Protein AF-A0AAT9RKC1-F1 (afdb_monomer)

Foldseek 3Di:
DPDDDDDDPVCVVVVVVVVVCPVCPPPPPPPVCPPPLNVVVVVVVVVLV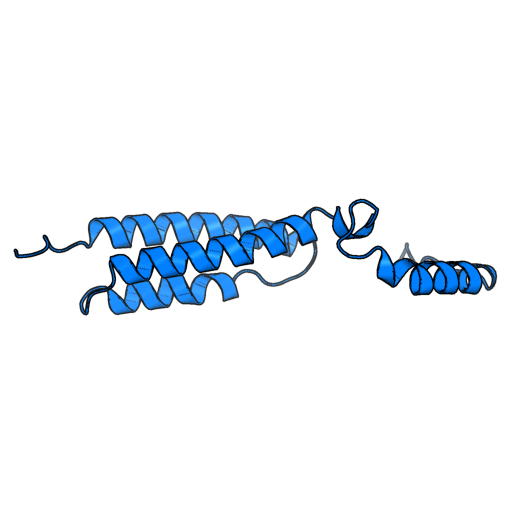VLLVVLVVLDDPVCPVLSVVLNCLCVQQDDDDPSNVVSSVVSVVVNVVSVVVSVVPDDPPDD

Structure (mmCIF, N/CA/C/O backbone):
data_AF-A0AAT9RKC1-F1
#
_entry.id   AF-A0AAT9RKC1-F1
#
loop_
_atom_site.group_PDB
_atom_site.id
_atom_site.type_symbol
_atom_site.label_atom_id
_atom_site.label_alt_id
_atom_site.label_comp_id
_atom_site.label_asym_id
_atom_site.label_entity_id
_atom_site.label_seq_id
_atom_site.pdbx_PDB_ins_code
_atom_site.Cartn_x
_atom_site.Cartn_y
_atom_site.Cartn_z
_atom_site.occupancy
_atom_site.B_iso_or_equiv
_atom_site.auth_seq_id
_atom_site.auth_comp_id
_atom_site.auth_asym_id
_atom_site.auth_atom_id
_atom_site.pdbx_PDB_model_num
ATOM 1 N N . MET A 1 1 ? 19.445 19.942 -20.109 1.00 48.12 1 MET A N 1
ATOM 2 C CA . MET A 1 1 ? 18.800 18.680 -20.540 1.00 48.12 1 MET A CA 1
ATOM 3 C C . MET A 1 1 ? 19.839 17.765 -21.197 1.00 48.12 1 MET A C 1
ATOM 5 O O . MET A 1 1 ? 20.014 17.827 -22.406 1.00 48.12 1 MET A O 1
ATOM 9 N N . ARG A 1 2 ? 20.578 16.956 -20.425 1.00 45.91 2 ARG A N 1
ATOM 10 C CA . ARG A 1 2 ? 21.469 15.900 -20.953 1.00 45.91 2 ARG A CA 1
ATOM 11 C C . ARG A 1 2 ? 20.864 14.559 -20.540 1.00 45.91 2 ARG A C 1
ATOM 13 O O . ARG A 1 2 ? 20.613 14.380 -19.357 1.00 45.91 2 ARG A O 1
ATOM 20 N N . GLY A 1 3 ? 20.561 13.688 -21.504 1.00 59.56 3 GLY A N 1
ATOM 21 C CA . GLY A 1 3 ? 19.922 12.388 -21.242 1.00 59.56 3 GLY A CA 1
ATOM 22 C C . GLY A 1 3 ? 18.763 12.007 -22.170 1.00 59.56 3 GLY A C 1
ATOM 23 O O . GLY A 1 3 ? 17.967 11.146 -21.815 1.00 59.56 3 GLY A O 1
ATOM 24 N N . LYS A 1 4 ? 18.616 12.627 -23.349 1.00 61.69 4 LYS A N 1
ATOM 25 C CA . LYS A 1 4 ? 17.679 12.110 -24.357 1.00 61.69 4 LYS A CA 1
ATOM 26 C C . LYS A 1 4 ? 18.330 10.934 -25.075 1.00 61.69 4 LYS A C 1
ATOM 28 O O . LYS A 1 4 ? 19.270 11.121 -25.842 1.00 61.69 4 LYS A O 1
ATOM 33 N N . VAL A 1 5 ? 17.821 9.736 -24.817 1.00 75.88 5 VAL A N 1
ATOM 34 C CA . VAL A 1 5 ? 18.153 8.547 -25.602 1.00 75.88 5 VAL A CA 1
ATOM 35 C C . VAL A 1 5 ? 17.484 8.710 -26.967 1.00 75.88 5 VAL A C 1
ATOM 37 O O . VAL A 1 5 ? 16.259 8.698 -27.061 1.00 75.88 5 VAL A O 1
ATOM 40 N N . SER A 1 6 ? 18.279 8.925 -28.016 1.00 77.62 6 SER A N 1
ATOM 41 C CA . SER A 1 6 ? 17.778 8.936 -29.392 1.00 77.62 6 SER A CA 1
ATOM 42 C C . SER A 1 6 ? 17.861 7.523 -29.951 1.00 77.62 6 SER A C 1
ATOM 44 O O . SER A 1 6 ? 18.946 6.954 -30.067 1.00 77.62 6 SER A O 1
ATOM 46 N N . LEU A 1 7 ? 16.706 6.938 -30.249 1.00 84.50 7 LEU A N 1
ATOM 47 C CA . LEU A 1 7 ? 16.593 5.581 -30.766 1.00 84.50 7 LEU A CA 1
ATOM 48 C C . LEU A 1 7 ? 16.409 5.658 -32.282 1.00 84.50 7 LEU A C 1
ATOM 50 O O . LEU A 1 7 ? 15.438 6.232 -32.767 1.00 84.50 7 LEU A O 1
ATOM 54 N N . GLY A 1 8 ? 17.372 5.115 -33.028 1.00 85.69 8 GLY A N 1
ATOM 55 C CA . GLY A 1 8 ? 17.334 5.105 -34.491 1.00 85.69 8 GLY A CA 1
ATOM 56 C C . GLY A 1 8 ? 16.317 4.102 -35.066 1.00 85.69 8 GLY A C 1
ATOM 57 O O . GLY A 1 8 ? 15.778 3.275 -34.329 1.00 85.69 8 GLY A O 1
ATOM 58 N N . PRO A 1 9 ? 16.098 4.098 -36.395 1.00 86.12 9 PRO A N 1
ATOM 59 C CA . PRO A 1 9 ? 15.089 3.260 -37.063 1.00 86.12 9 PRO A CA 1
ATOM 60 C C . PRO A 1 9 ? 15.210 1.749 -36.794 1.00 86.12 9 PRO A C 1
ATOM 62 O O . PRO A 1 9 ? 14.214 1.026 -36.818 1.00 86.12 9 PRO A O 1
ATOM 65 N N . TRP A 1 10 ? 16.418 1.264 -36.487 1.00 86.44 10 TRP A N 1
ATOM 66 C CA . TRP A 1 10 ? 16.677 -0.136 -36.131 1.00 86.44 10 TRP A CA 1
ATOM 67 C C . TRP A 1 10 ? 15.934 -0.581 -34.857 1.00 86.44 10 TRP A C 1
ATOM 69 O O . TRP A 1 10 ? 15.616 -1.761 -34.691 1.00 86.44 10 TRP A O 1
ATOM 79 N N . PHE A 1 11 ? 15.590 0.365 -33.981 1.00 89.94 11 PHE A N 1
ATOM 80 C CA . PHE A 1 11 ? 14.935 0.094 -32.707 1.00 89.94 11 PHE A CA 1
ATOM 81 C C . PHE A 1 11 ? 13.465 -0.330 -32.861 1.00 89.94 11 PHE A C 1
ATOM 83 O O . PHE A 1 11 ? 12.906 -0.981 -31.979 1.00 89.94 11 PHE A O 1
ATOM 90 N N . THR A 1 12 ? 12.842 -0.075 -34.017 1.00 87.31 12 THR A N 1
ATOM 91 C CA . THR A 1 12 ? 11.496 -0.585 -34.335 1.00 87.31 12 THR A CA 1
ATOM 92 C C . THR A 1 12 ? 11.446 -2.116 -34.313 1.00 87.31 12 THR A C 1
ATOM 94 O O . THR A 1 12 ? 10.445 -2.712 -33.911 1.00 87.31 12 THR A O 1
ATOM 97 N N . SER A 1 13 ? 12.530 -2.790 -34.699 1.00 89.56 13 SER A N 1
ATOM 98 C CA . SER A 1 13 ? 12.621 -4.253 -34.613 1.00 89.56 13 SER A CA 1
ATOM 99 C C . SER A 1 13 ? 12.728 -4.739 -33.164 1.00 89.56 13 SER A C 1
ATOM 101 O O . SER A 1 13 ? 12.104 -5.739 -32.812 1.00 89.56 13 SER A O 1
ATOM 103 N N . VAL A 1 14 ? 13.418 -3.988 -32.301 1.00 89.50 14 VAL A N 1
ATOM 104 C CA . VAL A 1 14 ? 13.485 -4.260 -30.856 1.00 89.50 14 VAL A CA 1
ATOM 105 C C . VAL A 1 14 ? 12.104 -4.112 -30.214 1.00 89.50 14 VAL A C 1
ATOM 107 O O . VAL A 1 14 ? 11.683 -4.992 -29.466 1.00 89.50 14 VAL A O 1
ATOM 110 N N . PHE A 1 15 ? 11.340 -3.067 -30.555 1.00 87.75 15 PHE A N 1
ATOM 111 C CA . PHE A 1 15 ? 9.965 -2.920 -30.062 1.00 87.75 15 PHE A CA 1
ATOM 112 C C . PHE A 1 15 ? 9.049 -4.069 -30.496 1.00 87.75 15 PHE A C 1
ATOM 114 O O . PHE A 1 15 ? 8.236 -4.525 -29.693 1.00 87.75 15 PHE A O 1
ATOM 121 N N . ARG A 1 16 ? 9.197 -4.587 -31.724 1.00 88.94 16 ARG A N 1
ATOM 122 C CA . ARG A 1 16 ? 8.444 -5.768 -32.187 1.00 88.94 16 ARG A CA 1
ATOM 123 C C . ARG A 1 16 ? 8.784 -7.022 -31.379 1.00 88.94 16 ARG A C 1
ATOM 125 O O . ARG A 1 16 ? 7.874 -7.754 -30.993 1.00 88.94 16 ARG A O 1
ATOM 132 N N . LEU A 1 17 ? 10.062 -7.232 -31.058 1.00 89.25 17 LEU A N 1
ATOM 133 C CA . LEU A 1 17 ? 10.497 -8.323 -30.182 1.00 89.25 17 LEU A CA 1
ATOM 134 C C . LEU A 1 17 ? 9.904 -8.174 -28.770 1.00 89.25 17 LEU A C 1
ATOM 136 O O . LEU A 1 17 ? 9.308 -9.115 -28.250 1.00 89.25 17 LEU A O 1
ATOM 140 N N . LEU A 1 18 ? 10.007 -6.981 -28.173 1.00 86.56 18 LEU A N 1
ATOM 141 C CA . LEU A 1 18 ? 9.455 -6.687 -26.845 1.00 86.56 18 LEU A CA 1
ATOM 142 C C . LEU A 1 18 ? 7.929 -6.852 -26.801 1.00 86.56 18 LEU A C 1
ATOM 144 O O . LEU A 1 18 ? 7.386 -7.331 -25.804 1.00 86.56 18 LEU A O 1
ATOM 148 N N . ALA A 1 19 ? 7.232 -6.497 -27.883 1.00 87.25 19 ALA A N 1
ATOM 149 C CA . A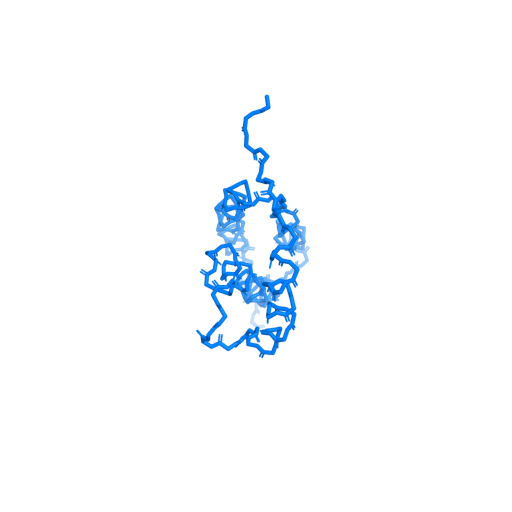LA A 1 19 ? 5.795 -6.712 -28.012 1.00 87.25 19 ALA A CA 1
ATOM 150 C C . ALA A 1 19 ? 5.446 -8.211 -28.020 1.00 87.25 19 ALA A C 1
ATOM 152 O O . ALA A 1 19 ? 4.527 -8.624 -27.311 1.00 87.25 19 ALA A O 1
ATOM 153 N N . GLY A 1 20 ? 6.208 -9.036 -28.749 1.00 86.94 20 GLY A N 1
ATOM 154 C CA . GLY A 1 20 ? 6.061 -10.497 -28.738 1.00 86.94 20 GLY A CA 1
ATOM 155 C C . GLY A 1 20 ? 6.406 -11.127 -27.382 1.00 86.94 20 GLY A C 1
ATOM 156 O O . GLY A 1 20 ? 5.718 -12.036 -26.915 1.00 86.94 20 GLY A O 1
ATOM 157 N N . ALA A 1 21 ? 7.400 -10.569 -26.689 1.00 84.38 21 ALA A N 1
ATOM 158 C CA . ALA A 1 21 ? 7.811 -10.971 -25.347 1.00 84.38 21 ALA A CA 1
ATOM 159 C C . ALA A 1 21 ? 6.798 -10.599 -24.247 1.00 84.38 21 ALA A C 1
ATOM 161 O O . ALA A 1 21 ? 6.987 -10.971 -23.091 1.00 84.38 21 ALA A O 1
ATOM 162 N N . ARG A 1 22 ? 5.675 -9.935 -24.569 1.00 79.88 22 ARG A N 1
ATOM 163 C CA . ARG A 1 22 ? 4.591 -9.653 -23.607 1.00 79.88 22 ARG A CA 1
ATOM 164 C C . ARG A 1 22 ? 4.088 -10.915 -22.898 1.00 79.88 22 ARG A C 1
ATOM 166 O O . ARG A 1 22 ? 3.656 -10.819 -21.753 1.00 79.88 22 ARG A O 1
ATOM 173 N N . ARG A 1 23 ? 4.161 -12.080 -23.553 1.00 82.62 23 ARG A N 1
ATOM 174 C CA . ARG A 1 23 ? 3.779 -13.379 -22.971 1.00 82.62 23 ARG A CA 1
ATOM 175 C C . ARG A 1 23 ? 4.722 -13.864 -21.866 1.00 82.62 23 ARG A C 1
ATOM 177 O O . ARG A 1 23 ? 4.310 -14.689 -21.066 1.00 82.62 23 ARG A O 1
ATOM 184 N N . LEU A 1 24 ? 5.948 -13.341 -21.799 1.00 84.88 24 LEU A N 1
ATOM 185 C CA . LEU A 1 24 ? 6.900 -13.659 -20.732 1.00 84.88 24 LEU A CA 1
ATOM 186 C C . LEU A 1 24 ? 6.562 -12.945 -19.418 1.00 84.88 24 LEU A C 1
ATOM 188 O O . LEU A 1 24 ? 7.130 -13.292 -18.387 1.00 84.88 24 LEU A O 1
ATOM 192 N N . ARG A 1 25 ? 5.640 -11.972 -19.422 1.00 80.88 25 ARG A N 1
ATOM 193 C CA . ARG A 1 25 ? 5.236 -11.263 -18.203 1.00 80.88 25 ARG A CA 1
ATOM 194 C C . ARG A 1 25 ? 4.664 -12.228 -17.175 1.00 80.88 25 ARG A C 1
ATOM 196 O O . ARG A 1 25 ? 3.800 -13.038 -17.495 1.00 80.88 25 ARG A O 1
ATOM 203 N N . GLY A 1 26 ? 5.132 -12.111 -15.937 1.00 72.69 26 GLY A N 1
ATOM 204 C CA . GLY A 1 26 ? 4.736 -13.018 -14.855 1.00 72.69 26 GLY A CA 1
ATOM 205 C C . GLY A 1 26 ? 5.394 -14.403 -14.903 1.00 72.69 26 GLY A C 1
ATOM 206 O O . GLY A 1 26 ? 5.123 -15.216 -14.025 1.00 72.69 26 GLY A O 1
ATOM 207 N N . THR A 1 27 ? 6.274 -14.670 -15.873 1.00 78.75 27 THR A N 1
ATOM 208 C CA . THR A 1 27 ? 7.141 -15.859 -15.881 1.00 78.75 27 THR A CA 1
ATOM 209 C C . THR A 1 27 ? 8.510 -15.527 -15.271 1.00 78.75 27 THR A C 1
ATOM 211 O O . THR A 1 27 ? 8.867 -14.348 -15.190 1.00 78.75 27 THR A O 1
ATOM 214 N N . PRO A 1 28 ? 9.330 -16.527 -14.895 1.00 78.56 28 PRO A N 1
ATOM 215 C CA . PRO A 1 28 ? 10.706 -16.292 -14.449 1.00 78.56 28 PRO A CA 1
ATOM 216 C C . PRO A 1 28 ? 11.592 -15.574 -15.481 1.00 78.56 28 PRO A C 1
ATOM 218 O O . PRO A 1 28 ? 12.623 -15.029 -15.123 1.00 78.56 28 PRO A O 1
ATOM 221 N N . PHE A 1 29 ? 11.207 -15.532 -16.760 1.00 78.62 29 PHE A N 1
ATOM 222 C CA . PHE A 1 29 ? 11.954 -14.819 -17.804 1.00 78.62 29 PHE A CA 1
ATOM 223 C C . PHE A 1 29 ? 11.542 -13.341 -17.955 1.00 78.62 29 PHE A C 1
ATOM 225 O O . PHE A 1 29 ? 11.984 -12.658 -18.880 1.00 78.62 29 PHE A O 1
ATOM 232 N N . ASP A 1 30 ? 10.703 -12.818 -17.056 1.00 80.00 30 ASP A N 1
ATOM 233 C CA . ASP A 1 30 ? 10.292 -11.414 -17.040 1.00 80.00 30 ASP A CA 1
ATOM 234 C C . ASP A 1 30 ? 11.378 -10.509 -16.429 1.00 80.00 30 ASP A C 1
ATOM 236 O O . ASP A 1 30 ? 11.327 -10.168 -15.246 1.00 80.00 30 ASP A O 1
ATOM 240 N N . LEU A 1 31 ? 12.353 -10.076 -17.239 1.00 75.94 31 LEU A N 1
ATOM 241 C CA . LEU A 1 31 ? 13.406 -9.132 -16.818 1.00 75.94 31 LEU A CA 1
ATOM 242 C C . LEU A 1 31 ? 12.845 -7.855 -16.168 1.00 75.94 31 LEU A C 1
ATOM 244 O O . LEU A 1 31 ? 13.419 -7.342 -15.210 1.00 75.94 31 LEU A O 1
ATOM 248 N N . PHE A 1 32 ? 11.699 -7.362 -16.642 1.00 72.62 32 PHE A N 1
ATOM 249 C CA . PHE A 1 32 ? 11.039 -6.187 -16.064 1.00 72.62 32 PHE A CA 1
ATOM 250 C C . PHE A 1 32 ? 10.260 -6.523 -14.784 1.00 72.62 32 PHE A C 1
ATOM 252 O O . PHE A 1 32 ? 10.026 -5.650 -13.947 1.00 72.62 32 PHE A O 1
ATOM 259 N N . GLY A 1 33 ? 9.887 -7.788 -14.601 1.00 65.56 33 GLY A N 1
ATOM 260 C CA . GLY A 1 33 ? 9.250 -8.322 -13.401 1.00 65.56 33 GLY A CA 1
ATOM 261 C C . GLY A 1 33 ? 10.188 -8.456 -12.200 1.00 65.56 33 GLY A C 1
ATOM 262 O O . GLY A 1 33 ? 9.694 -8.466 -11.069 1.00 65.56 33 GLY A O 1
ATOM 263 N N . TYR A 1 34 ? 11.507 -8.499 -12.431 1.00 65.00 34 TYR A N 1
ATOM 264 C CA . TYR A 1 34 ? 12.544 -8.450 -11.390 1.00 65.00 34 TYR A CA 1
ATOM 265 C C . TYR A 1 34 ? 12.803 -7.047 -10.840 1.00 65.00 34 TYR A C 1
ATOM 267 O O . TYR A 1 34 ? 13.489 -6.916 -9.825 1.00 65.00 34 TYR A O 1
ATOM 275 N N . ALA A 1 35 ? 12.262 -5.999 -11.473 1.00 77.75 35 ALA A N 1
ATOM 276 C CA . ALA A 1 35 ? 12.395 -4.642 -10.965 1.00 77.75 35 ALA A CA 1
ATOM 277 C C . ALA A 1 35 ? 11.903 -4.590 -9.511 1.00 77.75 35 ALA A C 1
ATOM 279 O O . ALA A 1 35 ? 10.743 -4.899 -9.228 1.00 77.75 35 ALA A O 1
ATOM 280 N N . HIS A 1 36 ? 12.790 -4.194 -8.595 1.00 79.50 36 HIS A N 1
ATOM 281 C CA . HIS A 1 36 ? 12.561 -4.215 -7.148 1.00 79.50 36 HIS A CA 1
ATOM 282 C C . HIS A 1 36 ? 11.212 -3.584 -6.754 1.00 79.50 36 HIS A C 1
ATOM 284 O O . HIS A 1 36 ? 10.436 -4.187 -6.015 1.00 79.50 36 HIS A O 1
ATOM 290 N N . VAL A 1 37 ? 10.866 -2.443 -7.364 1.00 81.00 37 VAL A N 1
ATOM 291 C CA . VAL A 1 37 ? 9.586 -1.739 -7.164 1.00 81.00 37 VAL A CA 1
ATOM 292 C C . VAL A 1 37 ? 8.370 -2.631 -7.448 1.00 81.00 37 VAL A C 1
ATOM 294 O O . VAL A 1 37 ? 7.410 -2.614 -6.686 1.00 81.00 37 VAL A O 1
ATOM 297 N N . ARG A 1 38 ? 8.395 -3.452 -8.508 1.00 81.81 38 ARG A N 1
ATOM 298 C CA . ARG A 1 38 ? 7.265 -4.329 -8.870 1.00 81.81 38 ARG A CA 1
ATOM 299 C C . ARG A 1 38 ? 7.093 -5.485 -7.897 1.00 81.81 38 ARG A C 1
ATOM 301 O O . ARG A 1 38 ? 5.968 -5.920 -7.665 1.00 81.81 38 ARG A O 1
ATOM 308 N N . ARG A 1 39 ? 8.189 -5.985 -7.323 1.00 84.44 39 ARG A N 1
ATOM 309 C CA . ARG A 1 39 ? 8.132 -7.010 -6.275 1.00 84.44 39 ARG A CA 1
ATOM 310 C C . ARG A 1 39 ? 7.497 -6.445 -5.005 1.00 84.44 39 ARG A C 1
ATOM 312 O O . ARG A 1 39 ? 6.567 -7.057 -4.489 1.00 84.44 39 ARG A O 1
ATOM 319 N N . VAL A 1 40 ? 7.933 -5.255 -4.590 1.00 87.31 40 VAL A N 1
ATOM 320 C CA . VAL A 1 40 ? 7.378 -4.536 -3.434 1.00 87.31 40 VAL A CA 1
ATOM 321 C C . VAL A 1 40 ? 5.889 -4.229 -3.633 1.00 87.31 40 VAL A C 1
ATOM 323 O O . VAL A 1 40 ? 5.091 -4.489 -2.743 1.00 87.31 40 VAL A O 1
ATOM 326 N N . GLU A 1 41 ? 5.471 -3.768 -4.817 1.00 87.31 41 GLU A N 1
ATOM 327 C CA . GLU A 1 41 ? 4.048 -3.524 -5.111 1.00 87.31 41 GLU A CA 1
ATOM 328 C C . GLU A 1 41 ? 3.169 -4.767 -4.923 1.00 87.31 41 GLU A C 1
ATOM 330 O O . GLU A 1 41 ? 2.077 -4.672 -4.367 1.00 87.31 41 GLU A O 1
ATOM 335 N N . ARG A 1 42 ? 3.629 -5.939 -5.379 1.00 87.88 42 ARG A N 1
ATOM 336 C CA . ARG A 1 42 ? 2.875 -7.191 -5.208 1.00 87.88 42 ARG A CA 1
ATOM 337 C C . ARG A 1 42 ? 2.815 -7.619 -3.743 1.00 87.88 42 ARG A C 1
ATOM 339 O O . ARG A 1 42 ? 1.777 -8.100 -3.298 1.00 87.88 42 ARG A O 1
ATOM 346 N N . GLU A 1 43 ? 3.909 -7.439 -3.007 1.00 90.56 43 GLU A N 1
ATOM 347 C CA . GLU A 1 43 ? 3.984 -7.741 -1.576 1.00 90.56 43 GLU A CA 1
ATOM 348 C C . GLU A 1 43 ? 3.001 -6.885 -0.768 1.00 90.56 43 GLU A C 1
ATOM 350 O O . GLU A 1 43 ? 2.260 -7.429 0.048 1.00 90.56 43 GLU A O 1
ATOM 355 N N . LEU A 1 44 ? 2.906 -5.586 -1.073 1.00 91.88 44 LEU A N 1
ATOM 356 C CA . LEU A 1 44 ? 1.991 -4.654 -0.404 1.00 91.88 44 LEU A CA 1
ATOM 357 C C . LEU A 1 44 ? 0.521 -5.061 -0.513 1.00 91.88 44 LEU A C 1
ATOM 359 O O . LEU A 1 44 ? -0.239 -4.859 0.428 1.00 91.88 44 LEU A O 1
ATOM 363 N N . ILE A 1 45 ? 0.102 -5.658 -1.633 1.00 91.69 45 ILE A N 1
ATOM 364 C CA . ILE A 1 45 ? -1.281 -6.135 -1.795 1.00 91.69 45 ILE A CA 1
ATOM 365 C C . ILE A 1 45 ? -1.581 -7.252 -0.787 1.00 91.69 45 ILE A C 1
ATOM 367 O O . ILE A 1 45 ? -2.639 -7.259 -0.156 1.00 91.69 45 ILE A O 1
ATOM 371 N N . ALA A 1 46 ? -0.659 -8.206 -0.644 1.00 93.31 46 ALA A N 1
ATOM 372 C CA . ALA A 1 46 ? -0.803 -9.308 0.303 1.00 93.31 46 ALA A CA 1
ATOM 373 C C . ALA A 1 46 ? -0.646 -8.836 1.758 1.00 93.31 46 ALA A C 1
ATOM 375 O O . ALA A 1 46 ? -1.337 -9.326 2.648 1.00 93.31 46 ALA A O 1
ATOM 376 N N . GLU A 1 47 ? 0.248 -7.879 2.007 1.00 93.81 47 GLU A N 1
ATOM 377 C CA . GLU A 1 47 ? 0.424 -7.213 3.299 1.00 93.81 47 GLU A CA 1
ATOM 378 C C . GLU A 1 47 ? -0.867 -6.512 3.737 1.00 93.81 47 GLU A C 1
ATOM 380 O O . GLU A 1 47 ? -1.386 -6.822 4.806 1.00 93.81 47 GLU A O 1
ATOM 385 N N . TYR A 1 48 ? -1.453 -5.680 2.873 1.00 94.50 48 TYR A N 1
ATOM 386 C CA . TYR A 1 48 ? -2.695 -4.966 3.162 1.00 94.50 48 TYR A CA 1
ATOM 387 C C . TYR A 1 48 ? -3.857 -5.904 3.496 1.00 94.50 48 TYR A C 1
ATOM 389 O O . TYR A 1 48 ? -4.555 -5.688 4.482 1.00 94.50 48 TYR A O 1
ATOM 397 N N . ARG A 1 49 ? -4.049 -6.980 2.721 1.00 95.19 49 ARG A N 1
ATOM 398 C CA . ARG A 1 49 ? -5.110 -7.964 3.002 1.00 95.19 49 ARG A CA 1
ATOM 399 C C . ARG A 1 49 ? -4.973 -8.564 4.401 1.00 95.19 49 ARG A C 1
ATOM 401 O O . ARG A 1 49 ? -5.947 -8.573 5.146 1.00 95.19 49 ARG A O 1
ATOM 408 N N . ARG A 1 50 ? -3.760 -8.981 4.778 1.00 94.75 50 ARG A N 1
ATOM 409 C CA . ARG A 1 50 ? -3.479 -9.528 6.117 1.00 94.7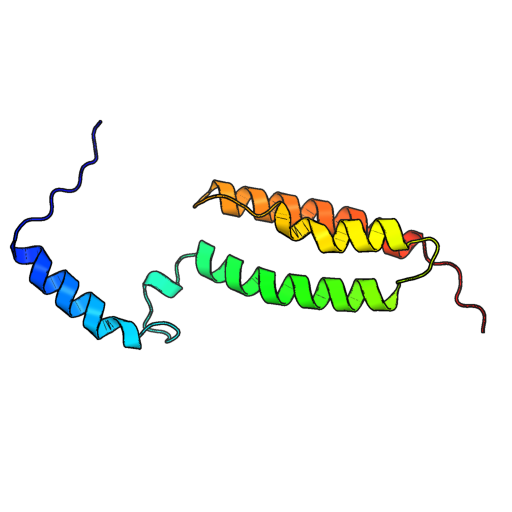5 50 ARG A CA 1
ATOM 410 C C . ARG A 1 50 ? -3.725 -8.504 7.222 1.00 94.75 50 ARG A C 1
ATOM 412 O O . ARG A 1 50 ? -4.279 -8.851 8.258 1.00 94.75 50 ARG A O 1
ATOM 419 N N . VAL A 1 51 ? -3.339 -7.250 6.993 1.00 94.25 51 VAL A N 1
ATOM 420 C CA . VAL A 1 51 ? -3.592 -6.150 7.933 1.00 94.25 51 VAL A CA 1
ATOM 421 C C . VAL A 1 51 ? -5.088 -5.955 8.145 1.00 94.25 51 VAL A C 1
ATOM 423 O O . VAL A 1 51 ? -5.523 -5.872 9.286 1.00 94.25 51 VAL A O 1
ATOM 426 N N . ILE A 1 52 ? -5.888 -5.921 7.079 1.00 94.94 52 ILE A N 1
ATOM 427 C CA . ILE A 1 52 ? -7.342 -5.765 7.200 1.00 94.94 52 ILE A CA 1
ATOM 428 C C . ILE A 1 52 ? -7.965 -6.946 7.950 1.00 94.94 52 ILE A C 1
ATOM 430 O O . ILE A 1 52 ? -8.772 -6.731 8.849 1.00 94.94 52 ILE A O 1
ATOM 434 N N . GLU A 1 53 ? -7.560 -8.181 7.649 1.00 94.44 53 GLU A N 1
ATOM 435 C CA . GLU A 1 53 ? -8.013 -9.370 8.387 1.00 94.44 53 GLU A CA 1
ATOM 436 C C . GLU A 1 53 ? -7.656 -9.307 9.882 1.00 94.44 53 GLU A C 1
ATOM 438 O O . GLU A 1 53 ? -8.418 -9.757 10.734 1.00 94.44 53 GLU A O 1
ATOM 443 N N . GLU A 1 54 ? -6.502 -8.744 10.234 1.00 90.62 54 GLU A N 1
ATOM 444 C CA . GLU A 1 54 ? -6.110 -8.517 11.624 1.00 90.62 54 GLU A CA 1
ATOM 445 C C . GLU A 1 54 ? -6.927 -7.418 12.295 1.00 90.62 54 GLU A C 1
ATOM 447 O O . GLU A 1 54 ? -7.454 -7.639 13.381 1.00 90.62 54 GLU A O 1
ATOM 452 N N . VAL A 1 55 ? -7.087 -6.271 11.637 1.00 91.50 55 VAL A N 1
ATOM 453 C CA . VAL A 1 55 ? -7.882 -5.152 12.153 1.00 91.50 55 VAL A CA 1
ATOM 454 C C . VAL A 1 55 ? -9.319 -5.591 12.418 1.00 91.50 55 VAL A C 1
ATOM 456 O O . VAL A 1 55 ? -9.856 -5.295 13.479 1.00 91.50 55 VAL A O 1
ATOM 459 N N . LEU A 1 56 ? -9.922 -6.356 11.504 1.00 91.00 56 LEU A N 1
ATOM 460 C CA . LEU A 1 56 ? -11.285 -6.867 11.660 1.00 91.00 56 LEU A CA 1
ATOM 461 C C . LEU A 1 56 ? -11.442 -7.821 12.851 1.00 91.00 56 LEU A C 1
ATOM 463 O O . LEU A 1 56 ? -12.515 -7.857 13.444 1.00 91.00 56 LEU A O 1
ATOM 467 N N . ARG A 1 57 ? -10.396 -8.567 13.233 1.00 89.31 57 ARG A N 1
ATOM 468 C CA . ARG A 1 57 ? -10.436 -9.444 14.420 1.00 89.31 57 ARG A CA 1
ATOM 469 C C . ARG A 1 57 ? -10.489 -8.671 15.733 1.00 89.31 57 ARG A C 1
ATOM 471 O O . ARG A 1 57 ? -10.976 -9.210 16.720 1.00 89.31 57 ARG A O 1
ATOM 478 N N . PHE A 1 58 ? -9.979 -7.444 15.744 1.00 84.69 58 PHE A N 1
ATOM 479 C CA . PHE A 1 58 ? -9.949 -6.585 16.925 1.00 84.69 58 PHE A CA 1
ATOM 480 C C . PHE A 1 58 ? -10.945 -5.428 16.840 1.00 84.69 58 PHE A C 1
ATOM 482 O O . PHE A 1 5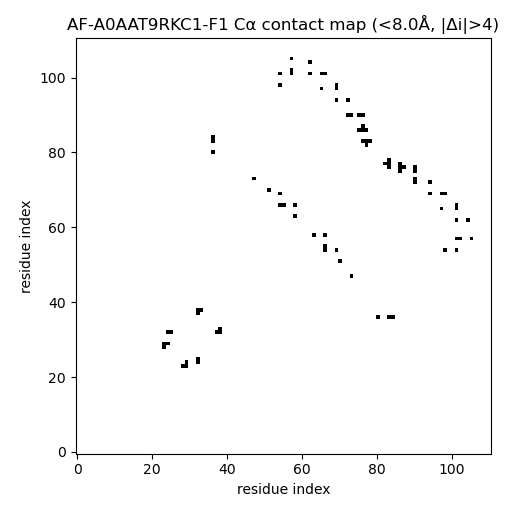8 ? -10.979 -4.609 17.748 1.00 84.69 58 PHE A O 1
ATOM 489 N N . LEU A 1 59 ? -11.735 -5.336 15.767 1.00 88.44 59 LEU A N 1
ATOM 490 C CA . LEU A 1 59 ? -12.639 -4.218 15.529 1.00 88.44 59 LEU A CA 1
ATOM 491 C C . LEU A 1 59 ? -13.767 -4.189 16.565 1.00 88.44 59 LEU A C 1
ATOM 493 O O . LEU A 1 59 ? -14.526 -5.147 16.703 1.00 88.44 59 LEU A O 1
ATOM 497 N N . ASP A 1 60 ? -13.925 -3.044 17.218 1.00 86.56 60 ASP A N 1
ATOM 498 C CA . ASP A 1 60 ? -15.017 -2.761 18.141 1.00 86.56 60 ASP A CA 1
ATOM 499 C C . ASP A 1 60 ? -15.517 -1.306 17.968 1.00 86.56 60 ASP A C 1
ATOM 501 O O . ASP A 1 60 ? -14.865 -0.489 17.303 1.00 86.56 60 ASP A O 1
ATOM 505 N N . PRO A 1 61 ? -16.684 -0.939 18.533 1.00 88.19 61 PRO A N 1
ATOM 506 C CA . PRO A 1 61 ? -17.244 0.406 18.371 1.00 88.19 61 PRO A CA 1
ATOM 507 C C . PRO A 1 61 ? -16.350 1.544 18.891 1.00 88.19 61 PRO A C 1
ATOM 509 O O . PRO A 1 61 ? -16.442 2.666 18.396 1.00 88.19 61 PRO A O 1
ATOM 512 N N . THR A 1 62 ? -15.493 1.275 19.876 1.00 88.56 62 THR A N 1
ATOM 513 C CA . THR A 1 62 ? -14.580 2.248 20.493 1.00 88.56 62 THR A CA 1
ATOM 514 C C . THR A 1 62 ? -13.314 2.473 19.667 1.00 88.56 62 THR A C 1
ATOM 516 O O . THR A 1 62 ? -12.748 3.564 19.708 1.00 88.56 62 THR A O 1
ATOM 519 N N . ASN A 1 63 ? -12.904 1.491 18.857 1.00 89.50 63 ASN A N 1
ATOM 520 C CA . ASN A 1 63 ? -11.690 1.558 18.038 1.00 89.50 63 ASN A CA 1
ATOM 521 C C . ASN A 1 63 ? -11.946 1.712 16.525 1.0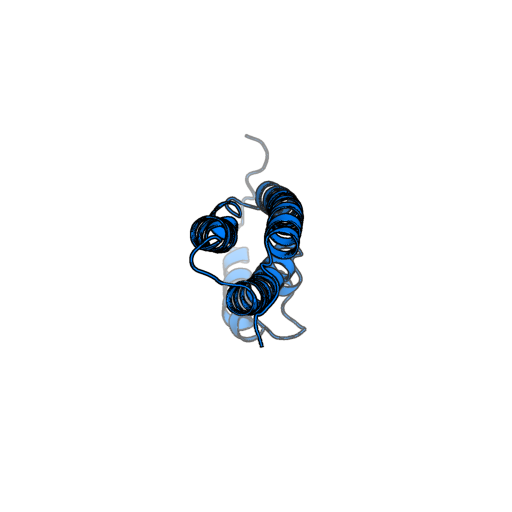0 89.50 63 ASN A C 1
ATOM 523 O O . ASN A 1 63 ? -11.001 1.781 15.736 1.00 89.50 63 ASN A O 1
ATOM 527 N N . HIS A 1 64 ? -13.209 1.852 16.112 1.00 91.75 64 HIS A N 1
ATOM 528 C CA . HIS A 1 64 ? -13.603 2.013 14.710 1.00 91.75 64 HIS A CA 1
ATOM 529 C C . HIS A 1 64 ? -12.826 3.120 13.971 1.00 91.75 64 HIS A C 1
ATOM 531 O O . HIS A 1 64 ? -12.367 2.914 12.848 1.00 91.75 64 HIS A O 1
ATOM 537 N N . ALA A 1 65 ? -12.615 4.285 14.596 1.00 92.44 65 ALA A N 1
ATOM 538 C CA . ALA A 1 65 ? -11.859 5.382 13.980 1.00 92.44 65 ALA A CA 1
ATOM 539 C C . ALA A 1 65 ? -10.387 5.008 13.704 1.00 92.44 65 ALA A C 1
ATOM 541 O O . ALA A 1 65 ? -9.826 5.368 12.663 1.00 92.44 65 ALA A O 1
ATOM 542 N N . LEU A 1 66 ? -9.773 4.243 14.610 1.00 92.44 66 LEU A N 1
ATOM 543 C CA . LEU A 1 66 ? -8.412 3.736 14.453 1.00 92.44 66 LEU A CA 1
ATOM 544 C C . LEU A 1 66 ? -8.345 2.691 13.332 1.00 92.44 66 LEU A C 1
ATOM 546 O O . LEU A 1 66 ? -7.463 2.759 12.477 1.00 92.44 66 LEU A O 1
ATOM 550 N N . ALA A 1 67 ? -9.322 1.784 13.269 1.00 92.62 67 ALA A N 1
ATOM 551 C CA . ALA A 1 67 ? -9.437 0.797 12.200 1.00 92.62 67 ALA A CA 1
ATOM 552 C C . ALA A 1 67 ? -9.573 1.443 10.809 1.00 92.62 67 ALA A C 1
ATOM 554 O O . ALA A 1 67 ? -8.878 1.044 9.873 1.00 92.62 67 ALA A O 1
ATOM 555 N N . VAL A 1 68 ? -10.404 2.485 10.676 1.00 94.25 68 VAL A N 1
ATOM 556 C CA . VAL A 1 68 ? -10.537 3.261 9.428 1.00 94.25 68 VAL A CA 1
ATOM 557 C C . VAL A 1 68 ? -9.217 3.939 9.054 1.00 94.25 68 VAL A C 1
ATOM 559 O O . VAL A 1 68 ? -8.824 3.919 7.888 1.00 94.25 68 VAL A O 1
ATOM 562 N N . THR A 1 69 ? -8.496 4.484 10.038 1.00 93.94 69 THR A N 1
ATOM 563 C CA . THR A 1 69 ? -7.183 5.110 9.814 1.00 93.94 69 THR A CA 1
ATOM 564 C C . THR A 1 69 ? -6.170 4.100 9.271 1.00 93.94 69 THR A C 1
ATOM 566 O O . THR A 1 69 ? -5.482 4.384 8.291 1.00 93.94 69 THR A O 1
ATOM 569 N N . ILE A 1 70 ? -6.113 2.894 9.846 1.00 93.94 70 ILE A N 1
ATOM 570 C CA . ILE A 1 70 ? -5.247 1.812 9.355 1.00 93.94 70 ILE A CA 1
ATOM 571 C C . ILE A 1 70 ? -5.648 1.401 7.933 1.00 93.94 70 ILE A C 1
ATOM 573 O O . ILE A 1 70 ? -4.786 1.237 7.067 1.00 93.94 70 ILE A O 1
ATOM 577 N N . ALA A 1 71 ? -6.951 1.271 7.667 1.00 94.31 71 ALA A N 1
ATOM 578 C CA . ALA A 1 71 ? -7.459 0.870 6.360 1.00 94.31 71 ALA A CA 1
ATOM 579 C C . ALA A 1 71 ? -7.160 1.894 5.251 1.00 94.31 71 ALA A C 1
ATOM 581 O O . ALA A 1 71 ? -6.981 1.488 4.101 1.00 94.31 71 ALA A O 1
ATOM 582 N N . GLY A 1 72 ? -7.082 3.184 5.595 1.00 93.88 72 GLY A N 1
ATOM 583 C CA . GLY A 1 72 ? -6.741 4.278 4.679 1.00 93.88 72 GLY A CA 1
ATOM 584 C C . GLY A 1 72 ? -5.239 4.496 4.468 1.00 93.88 72 GLY A C 1
ATOM 585 O O . GLY A 1 72 ? -4.843 5.155 3.512 1.00 93.88 72 GLY A O 1
ATOM 586 N N . LEU A 1 73 ? -4.376 3.916 5.303 1.00 92.50 73 LEU A N 1
ATOM 587 C CA . LEU A 1 73 ? -2.927 4.124 5.242 1.00 92.50 73 LEU A CA 1
ATOM 588 C C . LEU A 1 73 ? -2.258 3.796 3.882 1.00 92.50 73 LEU A C 1
ATOM 590 O O . LEU A 1 73 ? -1.321 4.504 3.502 1.00 92.50 73 LEU A O 1
ATOM 594 N N . PRO A 1 74 ? -2.698 2.783 3.100 1.00 92.06 74 PRO A N 1
ATOM 595 C CA . PRO A 1 74 ? -2.109 2.504 1.787 1.00 92.06 74 PRO A CA 1
ATOM 596 C C . PRO A 1 74 ? -2.196 3.664 0.790 1.00 92.06 74 PRO A C 1
ATOM 598 O O . PRO A 1 74 ? -1.383 3.720 -0.134 1.00 92.06 74 PRO A O 1
ATOM 601 N N . ASP A 1 75 ? -3.132 4.603 0.968 1.00 89.00 75 ASP A N 1
ATOM 602 C CA . ASP A 1 75 ? -3.240 5.783 0.107 1.00 89.00 75 ASP A CA 1
ATOM 603 C C . ASP A 1 75 ? -2.004 6.688 0.166 1.00 89.00 75 ASP A C 1
ATOM 605 O O . ASP A 1 75 ? -1.771 7.457 -0.769 1.00 89.00 75 ASP A O 1
ATOM 609 N N . GLU A 1 76 ? -1.181 6.580 1.210 1.00 87.31 76 GLU A N 1
ATOM 610 C CA . GLU A 1 76 ? 0.082 7.315 1.339 1.00 87.31 76 GLU A CA 1
ATOM 611 C C . GLU A 1 76 ? 1.177 6.761 0.406 1.00 87.31 76 GLU A C 1
ATOM 613 O O . GLU A 1 76 ? 2.127 7.467 0.051 1.00 87.31 76 GLU A O 1
ATOM 618 N N . VAL A 1 77 ? 1.036 5.519 -0.073 1.00 87.44 77 VAL A N 1
ATOM 619 C CA . VAL A 1 77 ? 2.001 4.864 -0.967 1.00 87.44 77 VAL A CA 1
ATOM 620 C C . VAL A 1 77 ? 1.759 5.280 -2.424 1.00 87.44 77 VAL A C 1
ATOM 622 O O . VAL A 1 77 ? 1.293 4.513 -3.270 1.00 87.44 77 VAL A O 1
ATOM 625 N N . ARG A 1 78 ? 2.102 6.533 -2.742 1.00 83.88 78 ARG A N 1
ATOM 626 C CA . ARG A 1 78 ? 2.017 7.118 -4.097 1.00 83.88 78 ARG A CA 1
ATOM 627 C C . ARG A 1 78 ? 3.395 7.517 -4.637 1.00 83.88 78 ARG A C 1
ATOM 629 O O . ARG A 1 78 ? 4.384 7.517 -3.910 1.00 83.88 78 ARG A O 1
ATOM 636 N N . GLY A 1 79 ? 3.457 7.866 -5.923 1.00 84.50 79 GLY A N 1
ATOM 637 C CA . GLY A 1 79 ? 4.676 8.335 -6.596 1.00 84.50 79 GLY A CA 1
ATOM 638 C C . GLY A 1 79 ? 5.379 7.273 -7.448 1.00 84.50 79 GLY A C 1
ATOM 639 O O . GLY A 1 79 ? 4.835 6.195 -7.703 1.00 84.50 79 GLY A O 1
ATOM 640 N N . TYR A 1 80 ? 6.588 7.603 -7.908 1.00 78.19 80 TYR A N 1
ATOM 641 C CA . TYR A 1 80 ? 7.390 6.787 -8.824 1.00 78.19 80 TYR A CA 1
ATOM 642 C C . TYR A 1 80 ? 8.760 6.456 -8.220 1.00 78.19 80 TYR A C 1
ATOM 644 O O . TYR A 1 80 ? 9.259 7.185 -7.366 1.00 78.19 80 TYR A O 1
ATOM 652 N N . GLU A 1 81 ? 9.353 5.354 -8.685 1.00 80.88 81 GLU A N 1
ATOM 653 C CA . GLU A 1 81 ? 10.735 4.948 -8.387 1.00 80.88 81 GLU A CA 1
ATOM 654 C C . GLU A 1 81 ? 11.100 5.030 -6.892 1.00 80.88 81 GLU A C 1
ATOM 656 O O . GLU A 1 81 ? 10.427 4.410 -6.065 1.00 80.88 81 GLU A O 1
ATOM 661 N N . GLN A 1 82 ? 12.157 5.773 -6.546 1.00 83.25 82 GLN A N 1
ATOM 662 C CA . GLN A 1 82 ? 12.679 5.876 -5.186 1.00 83.25 82 GLN A CA 1
ATOM 663 C C . GLN A 1 82 ? 11.664 6.500 -4.227 1.00 83.25 82 GLN A C 1
ATOM 665 O O . GLN A 1 82 ? 11.450 5.975 -3.140 1.00 83.25 82 GLN A O 1
ATOM 670 N N . THR A 1 83 ? 10.948 7.541 -4.663 1.00 86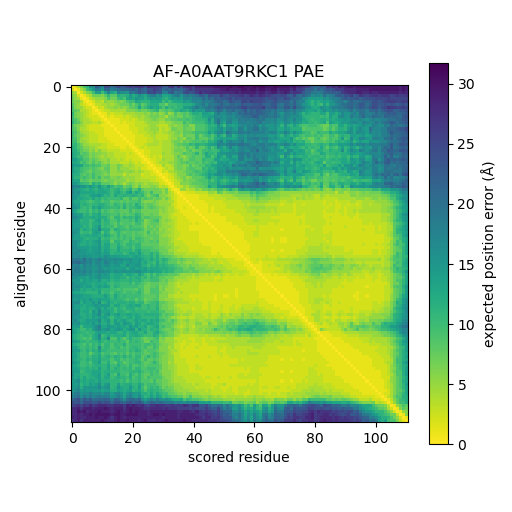.00 83 THR A N 1
ATOM 671 C CA . THR A 1 83 ? 9.907 8.183 -3.848 1.00 86.00 83 THR A CA 1
ATOM 672 C C . THR A 1 83 ? 8.836 7.182 -3.421 1.00 86.00 83 THR A C 1
ATOM 674 O O . THR A 1 83 ? 8.342 7.243 -2.297 1.00 86.00 83 THR A O 1
ATOM 677 N N . LYS A 1 84 ? 8.496 6.222 -4.291 1.00 86.25 84 LYS A N 1
ATOM 678 C CA . LYS A 1 84 ? 7.540 5.169 -3.943 1.00 86.25 84 LYS A CA 1
ATOM 679 C C . LYS A 1 84 ? 8.096 4.237 -2.864 1.00 86.25 84 LYS A C 1
ATOM 681 O O . LYS A 1 84 ? 7.369 3.914 -1.933 1.00 86.25 84 LYS A O 1
ATOM 686 N N . LEU A 1 85 ? 9.363 3.832 -2.960 1.00 88.75 85 LEU A N 1
ATOM 687 C CA . LEU A 1 85 ? 10.017 2.969 -1.963 1.00 88.75 85 LEU A CA 1
ATOM 688 C C . LEU A 1 85 ? 10.148 3.657 -0.594 1.00 88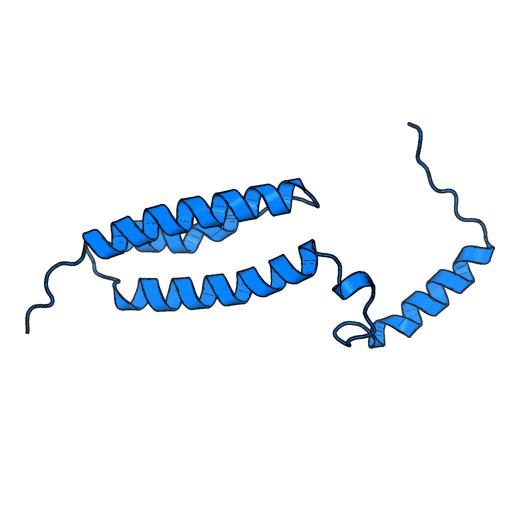.75 85 LEU A C 1
ATOM 690 O O . LEU A 1 85 ? 9.900 3.037 0.443 1.00 88.75 85 LEU A O 1
ATOM 694 N N . ASP A 1 86 ? 10.453 4.952 -0.582 1.00 89.19 86 ASP A N 1
ATOM 695 C CA . ASP A 1 86 ? 10.529 5.739 0.652 1.00 89.19 86 ASP A CA 1
ATOM 696 C C . ASP A 1 86 ? 9.142 5.860 1.311 1.00 89.19 86 ASP A C 1
ATOM 698 O O . ASP A 1 86 ? 8.998 5.736 2.530 1.00 89.19 86 ASP A O 1
ATOM 702 N N . ASN A 1 87 ? 8.090 6.031 0.503 1.00 90.88 87 ASN A N 1
ATOM 703 C CA . ASN A 1 87 ? 6.708 6.042 0.985 1.00 90.88 87 ASN A CA 1
ATOM 704 C C . ASN A 1 87 ? 6.265 4.675 1.520 1.00 90.88 87 ASN A C 1
ATOM 706 O O . ASN A 1 87 ? 5.553 4.631 2.517 1.00 90.88 87 ASN A O 1
ATOM 710 N N . VAL A 1 88 ? 6.727 3.567 0.930 1.00 92.19 88 VAL A N 1
ATOM 711 C CA . VAL A 1 88 ? 6.504 2.218 1.485 1.00 92.19 88 VAL A CA 1
ATOM 712 C C . VAL A 1 88 ? 7.132 2.076 2.867 1.00 92.19 88 VAL A C 1
ATOM 714 O O . VAL A 1 88 ? 6.506 1.534 3.775 1.00 92.19 88 VAL A O 1
ATOM 717 N N . THR A 1 89 ? 8.349 2.587 3.045 1.00 92.25 89 THR A N 1
ATOM 718 C CA . THR A 1 89 ? 9.026 2.555 4.348 1.00 92.25 89 THR A CA 1
ATOM 719 C C . THR A 1 89 ? 8.233 3.334 5.398 1.00 92.25 89 THR A C 1
ATOM 721 O O . THR A 1 89 ? 7.986 2.816 6.486 1.00 92.25 89 THR A O 1
ATOM 724 N N . ARG A 1 90 ? 7.758 4.540 5.056 1.00 92.06 90 ARG A N 1
ATOM 725 C CA . ARG A 1 90 ? 6.905 5.346 5.946 1.00 92.06 90 ARG A CA 1
ATOM 726 C C . ARG A 1 90 ? 5.564 4.681 6.251 1.00 92.06 90 ARG A C 1
ATOM 728 O O . ARG A 1 90 ? 5.147 4.672 7.405 1.00 92.06 90 ARG A O 1
ATOM 735 N N . TYR A 1 91 ? 4.928 4.088 5.241 1.00 93.69 91 TYR A N 1
ATOM 736 C CA . TYR A 1 91 ? 3.703 3.305 5.401 1.00 93.69 91 TYR A CA 1
ATOM 737 C C . TYR A 1 91 ? 3.892 2.194 6.440 1.00 93.69 91 TYR A C 1
ATOM 739 O O . TYR A 1 91 ? 3.111 2.109 7.381 1.00 93.69 91 TYR A O 1
ATOM 747 N N . ARG A 1 92 ? 4.961 1.395 6.326 1.00 94.94 92 ARG A N 1
ATOM 748 C CA . ARG A 1 92 ? 5.243 0.293 7.263 1.00 94.94 92 ARG A CA 1
ATOM 749 C C . ARG A 1 92 ? 5.468 0.782 8.690 1.00 94.94 92 ARG A C 1
ATOM 751 O O . ARG A 1 92 ? 4.893 0.226 9.616 1.00 94.94 92 ARG A O 1
ATOM 758 N N . GLN A 1 93 ? 6.233 1.861 8.859 1.00 94.75 93 GLN A N 1
ATOM 759 C CA . GLN A 1 93 ? 6.463 2.467 10.175 1.00 94.75 93 GLN A CA 1
ATOM 760 C C . GLN A 1 93 ? 5.148 2.902 10.830 1.00 94.75 93 GLN A C 1
ATOM 762 O O . GLN A 1 93 ? 4.856 2.530 11.964 1.00 94.75 93 GLN A O 1
ATOM 767 N N . ARG A 1 94 ? 4.319 3.639 10.087 1.00 93.88 94 ARG A N 1
ATOM 768 C CA . ARG A 1 94 ? 3.048 4.148 10.602 1.00 93.88 94 ARG A CA 1
ATOM 769 C C . ARG A 1 94 ? 2.031 3.035 10.849 1.00 93.88 94 ARG A C 1
ATOM 771 O O . ARG A 1 94 ? 1.257 3.112 11.799 1.00 93.88 94 ARG A O 1
ATOM 778 N N . LEU A 1 95 ? 2.054 1.986 10.030 1.00 94.50 95 LEU A N 1
ATOM 779 C CA . LEU A 1 95 ? 1.236 0.796 10.225 1.00 94.50 95 LEU A CA 1
ATOM 780 C C . LEU A 1 95 ? 1.583 0.099 11.544 1.00 94.50 95 LEU A C 1
ATOM 782 O O . LEU A 1 95 ? 0.680 -0.247 12.303 1.00 94.50 95 LEU A O 1
ATOM 786 N N . ASP A 1 96 ? 2.872 -0.091 11.822 1.00 94.44 96 ASP A N 1
ATOM 787 C CA . ASP A 1 96 ? 3.336 -0.738 13.050 1.00 94.44 96 ASP A CA 1
ATOM 788 C C . ASP A 1 96 ? 2.961 0.073 14.299 1.00 94.44 96 ASP A C 1
ATOM 790 O O . ASP A 1 96 ? 2.560 -0.498 15.316 1.00 94.44 96 ASP A O 1
ATOM 794 N N . ASP A 1 97 ? 3.033 1.403 14.229 1.00 93.94 97 ASP A N 1
ATOM 795 C CA . ASP A 1 97 ? 2.589 2.286 15.311 1.00 93.94 97 ASP A CA 1
ATOM 796 C C . ASP A 1 97 ? 1.091 2.124 15.600 1.00 93.94 97 ASP A C 1
ATOM 798 O O . ASP A 1 97 ? 0.703 1.844 16.739 1.00 93.94 97 ASP A O 1
ATOM 802 N N . LEU A 1 98 ? 0.252 2.213 14.565 1.00 92.75 98 LEU A N 1
ATOM 803 C CA . LEU A 1 98 ? -1.203 2.119 14.705 1.00 92.75 98 LEU A CA 1
ATOM 804 C C . LEU A 1 98 ? -1.666 0.714 15.121 1.00 92.75 98 LEU A C 1
ATOM 806 O O . LEU A 1 98 ? -2.608 0.580 15.900 1.00 92.75 98 LEU A O 1
ATOM 810 N N . ARG A 1 99 ? -0.995 -0.351 14.664 1.00 91.56 99 ARG A N 1
ATOM 811 C CA . ARG A 1 99 ? -1.295 -1.730 15.098 1.00 91.56 99 ARG A CA 1
ATOM 812 C C . ARG A 1 99 ? -0.984 -1.951 16.574 1.00 91.56 99 ARG A C 1
ATOM 814 O O . ARG A 1 99 ? -1.735 -2.644 17.265 1.00 91.56 99 ARG A O 1
ATOM 821 N N . ARG A 1 100 ? 0.095 -1.347 17.084 1.00 90.56 100 ARG A N 1
ATOM 822 C CA . ARG A 1 100 ? 0.417 -1.386 18.520 1.00 90.56 100 ARG A CA 1
ATOM 823 C C . ARG A 1 100 ? -0.633 -0.661 19.349 1.00 90.56 100 ARG A C 1
ATOM 825 O O . ARG A 1 100 ? -0.988 -1.142 20.423 1.00 90.56 100 ARG A O 1
ATOM 832 N N . GLU A 1 101 ? -1.139 0.460 18.851 1.00 89.31 101 GLU A N 1
ATOM 833 C CA . GLU A 1 101 ? -2.244 1.178 19.482 1.00 89.31 101 GLU A CA 1
ATOM 834 C C . GLU A 1 101 ? -3.525 0.336 19.493 1.00 89.31 101 GLU A C 1
ATOM 836 O O . GLU A 1 101 ? -4.112 0.154 20.555 1.00 89.31 101 GLU A O 1
ATOM 841 N N . LEU A 1 102 ? -3.890 -0.279 18.363 1.00 86.75 102 LEU A N 1
ATOM 842 C CA . LEU A 1 102 ? -5.075 -1.138 18.260 1.00 86.75 102 LEU A CA 1
ATOM 843 C C . LEU A 1 102 ? -5.010 -2.321 19.235 1.00 86.75 102 LEU A C 1
ATOM 845 O O . LEU A 1 102 ? -5.993 -2.639 19.895 1.00 86.75 102 LEU A O 1
ATOM 849 N N . THR A 1 103 ? -3.831 -2.930 19.372 1.00 84.12 103 THR A N 1
ATOM 850 C CA . THR A 1 103 ? -3.607 -4.037 20.314 1.00 84.12 103 THR A CA 1
ATOM 851 C C . THR A 1 103 ? -3.721 -3.581 21.773 1.00 84.12 103 THR A C 1
ATOM 853 O O . THR A 1 103 ? -4.225 -4.323 22.611 1.00 84.12 103 THR A O 1
ATOM 856 N N . ARG A 1 104 ? -3.272 -2.359 22.098 1.00 82.56 104 ARG A N 1
ATOM 857 C CA . ARG A 1 104 ? -3.366 -1.795 23.456 1.00 82.56 104 ARG A CA 1
ATOM 858 C C . ARG A 1 104 ? -4.802 -1.427 23.828 1.00 82.56 104 ARG A C 1
ATOM 860 O O . ARG A 1 104 ? -5.157 -1.510 24.998 1.00 82.56 104 ARG A O 1
ATOM 867 N N . SER A 1 105 ? -5.601 -1.029 22.843 1.00 68.19 105 SER A N 1
ATOM 868 C CA . SER A 1 105 ? -6.989 -0.602 23.019 1.00 68.19 105 SER A CA 1
ATOM 869 C C . SER A 1 105 ? -7.985 -1.756 23.172 1.00 68.19 105 SER A C 1
ATOM 871 O O . SER A 1 105 ? -9.178 -1.485 23.210 1.00 68.19 105 SER A O 1
ATOM 873 N N . GLN A 1 106 ? -7.542 -3.017 23.284 1.00 63.41 106 GLN A N 1
ATOM 874 C CA . GLN A 1 106 ? -8.449 -4.125 23.592 1.00 63.41 106 GLN A CA 1
ATOM 875 C C . GLN A 1 106 ? -9.183 -3.882 24.923 1.00 63.41 106 GLN A C 1
ATOM 877 O O . GLN A 1 106 ? -8.539 -3.856 25.978 1.00 63.41 106 GLN A O 1
ATOM 882 N N . PRO A 1 107 ? -10.526 -3.814 24.931 1.00 52.72 107 PRO A N 1
ATOM 883 C CA . PRO A 1 107 ? -11.266 -4.199 26.112 1.00 52.72 107 PRO A CA 1
ATOM 884 C C . PRO A 1 107 ? -11.167 -5.723 26.243 1.00 52.72 107 PRO A C 1
ATOM 886 O 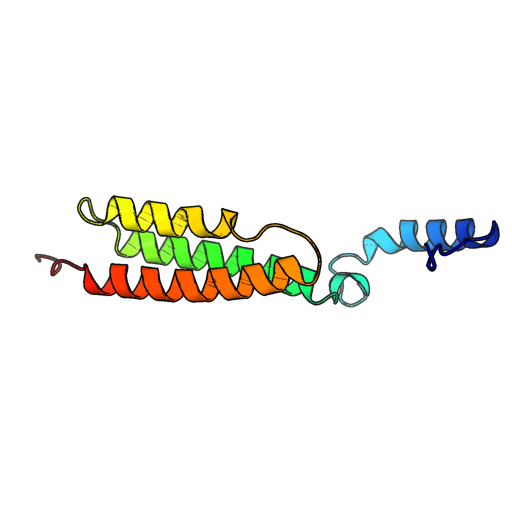O . PRO A 1 107 ? -11.287 -6.457 25.261 1.00 52.72 107 PRO A O 1
ATOM 889 N N . VAL A 1 108 ? -10.940 -6.199 27.468 1.00 53.88 108 VAL A N 1
ATOM 890 C CA . VAL A 1 108 ? -11.091 -7.609 27.846 1.00 53.88 108 VAL A CA 1
ATOM 891 C C . VAL A 1 108 ? -12.391 -8.125 27.235 1.00 53.88 108 VAL A C 1
ATOM 893 O O . VAL A 1 108 ? -13.463 -7.607 27.545 1.00 53.88 108 VAL A O 1
ATOM 896 N N . SER A 1 109 ? -12.293 -9.120 26.355 1.00 47.91 109 SER A N 1
ATOM 897 C CA . SER A 1 109 ? -13.437 -9.896 25.894 1.00 47.91 109 SER A CA 1
ATOM 898 C C . SER A 1 109 ? -14.192 -10.403 27.126 1.00 47.91 109 SER A C 1
ATOM 900 O O . SER A 1 109 ? -13.693 -11.281 27.834 1.00 47.91 109 SER A O 1
ATOM 902 N N . ALA A 1 110 ? -15.343 -9.801 27.428 1.00 40.47 110 ALA A N 1
ATOM 903 C CA . ALA A 1 110 ? -16.287 -10.356 28.388 1.00 40.47 110 ALA A CA 1
ATOM 904 C C . ALA A 1 110 ? -16.791 -11.712 27.842 1.00 40.47 110 ALA A C 1
ATOM 906 O O . ALA A 1 110 ? -16.901 -11.843 26.619 1.00 40.47 110 ALA A O 1
ATOM 907 N N . PRO A 1 111 ? -17.000 -12.707 28.723 1.00 41.53 111 PRO A N 1
ATOM 908 C CA . PRO A 1 111 ? -17.097 -14.130 28.379 1.00 41.53 111 PRO A CA 1
ATOM 909 C C . PRO A 1 111 ? -18.283 -14.500 27.486 1.00 41.53 111 PRO A C 1
ATOM 911 O O . PRO A 1 111 ? -19.339 -13.836 27.586 1.00 41.53 111 PRO A O 1
#

Radius of gyration: 21.3 Å; Cα contacts (8 Å, |Δi|>4): 44; chains: 1; bounding box: 39×35×66 Å

Sequence (111 aa):
MRGKVSLGPWFTSVFRLLAGARRLRGTPFDLFGYAHVRRVERELIAEYRRVIEEVLRFLDPTNHALAVTIAGLPDEVRGYEQTKLDNVTRYRQRLDDLRRELTRSQPVSAP

Mean predicted aligned error: 9.2 Å

Solvent-accessible surface area (backbone atoms only — not comparable to full-atom values): 6766 Å² total; per-residue (Å²): 142,87,84,81,84,80,77,58,82,74,48,59,58,53,53,53,51,56,60,66,48,56,76,36,59,92,44,97,78,18,73,75,60,66,38,65,69,57,49,52,57,57,49,50,56,58,50,49,52,52,49,52,59,51,45,62,76,69,62,44,91,90,46,44,70,58,48,52,52,61,72,53,44,65,73,64,55,48,80,58,73,67,56,24,55,55,26,46,52,51,44,52,54,54,48,55,53,53,52,53,50,57,64,67,66,59,71,80,82,76,132

Secondary structure (DSSP, 8-state):
--------TTHHHHHHHHHHGGGGTTSTT-TTTT-HHHHHHHHHHHHHHHHHHHHHHH--TTTHHHHHHHHHGGGG--SSHHHHHHHHHHHHHHHHHHHHHHHHT------

pLDDT: mean 83.98, std 12.21, range [40.47, 95.19]

Nearest PDB structures (foldseek):
  5j03-assembly1_A  TM=3.971E-01  e=8.050E+0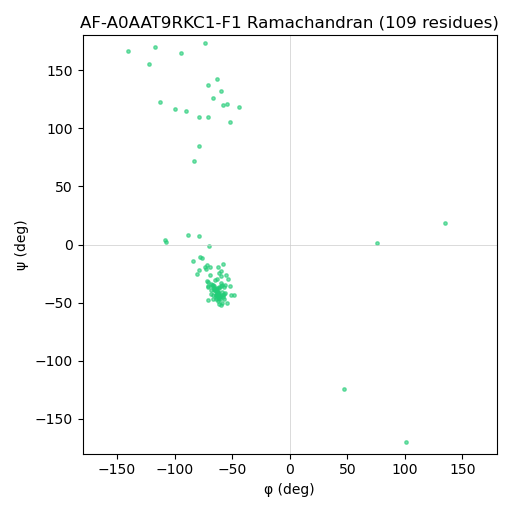0  Homo sapiens